Protein AF-A0A920VRY3-F1 (afdb_monomer)

pLDDT: mean 87.53, std 12.29, range [47.41, 96.44]

Solvent-accessible surface area (backbone atoms only — not comparable to full-atom values): 3891 Å² total; per-residue (Å²): 136,81,67,88,89,72,47,63,68,56,52,55,41,53,74,50,40,42,87,93,55,79,85,88,71,87,83,47,68,58,99,83,41,76,46,77,88,43,52,44,71,59,40,38,75,74,68,55,67,85,80,83,80,81,82,128

Secondary structure (DSSP, 8-state):
-PPTTSSHHHHHHHHTT-TT----S---EETTEE-TT--HHHHHHTT---------

Foldseek 3Di:
DDDPPPCPVVVLCQLLQPPVDADPDDFDDDVRDTCRPPHNVRSVVSVSDDDDDPDD

Sequence (56 aa):
MGPNGSGKSTLANVLMGRPDYEITDGDILVDGESIAELRPDQRAHLGLFFGFSVSS

Structure (mmCIF, N/CA/C/O backbone):
data_AF-A0A920VRY3-F1
#
_entry.id   AF-A0A920VRY3-F1
#
loop_
_atom_site.group_PDB
_atom_site.id
_atom_site.type_symbol
_atom_site.label_atom_id
_atom_site.label_alt_id
_atom_site.label_comp_id
_atom_site.label_asym_id
_atom_site.label_entity_id
_atom_site.label_seq_id
_atom_site.pdbx_PDB_ins_code
_atom_site.Cartn_x
_atom_site.Cartn_y
_atom_site.Cartn_z
_atom_site.occupancy
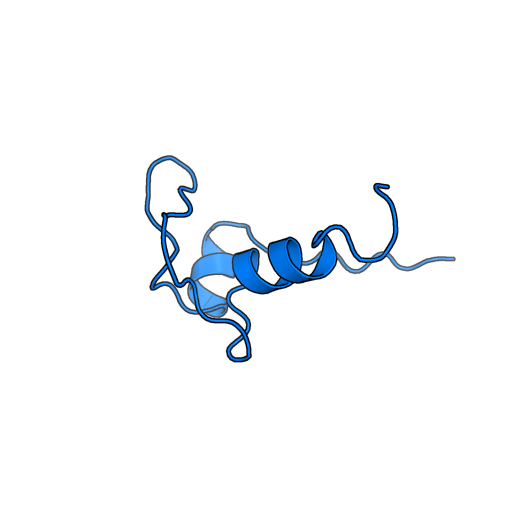_atom_site.B_iso_or_equiv
_atom_site.auth_seq_id
_atom_site.auth_comp_id
_atom_site.auth_asym_id
_atom_site.auth_atom_id
_atom_site.pdbx_PDB_model_num
ATOM 1 N N . MET A 1 1 ? 15.236 5.008 10.769 1.00 75.50 1 MET A N 1
ATOM 2 C CA . MET A 1 1 ? 15.375 3.904 9.790 1.00 75.50 1 MET A CA 1
ATOM 3 C C . MET A 1 1 ? 15.520 2.595 10.557 1.00 75.50 1 MET A C 1
ATOM 5 O O . MET A 1 1 ? 16.471 2.477 11.313 1.00 75.50 1 MET A O 1
ATOM 9 N N . GLY A 1 2 ? 14.577 1.653 10.443 1.00 81.81 2 GLY A N 1
ATOM 10 C CA . GLY A 1 2 ? 14.713 0.322 11.070 1.00 81.81 2 GLY A CA 1
ATOM 11 C C . GLY A 1 2 ? 15.731 -0.585 10.348 1.00 81.81 2 GLY A C 1
ATOM 12 O O . GLY A 1 2 ? 16.136 -0.256 9.231 1.00 81.81 2 GLY A O 1
ATOM 13 N N . PRO A 1 3 ? 16.122 -1.733 10.930 1.00 91.19 3 PRO A N 1
ATOM 14 C CA . PRO A 1 3 ? 17.172 -2.609 10.395 1.00 91.19 3 PRO A CA 1
ATOM 15 C C . PRO A 1 3 ? 16.807 -3.223 9.036 1.00 91.19 3 PRO A C 1
ATOM 17 O O . PRO A 1 3 ? 15.630 -3.398 8.719 1.00 91.19 3 PRO A O 1
ATOM 20 N N . ASN A 1 4 ? 17.799 -3.552 8.205 1.00 90.62 4 ASN A N 1
ATOM 21 C CA . ASN A 1 4 ? 17.566 -4.231 6.924 1.00 90.62 4 ASN A CA 1
ATOM 22 C C . ASN A 1 4 ? 16.843 -5.570 7.130 1.00 90.62 4 ASN A C 1
ATOM 24 O O . ASN A 1 4 ? 17.048 -6.243 8.133 1.00 90.62 4 ASN A O 1
ATOM 28 N N . GLY A 1 5 ? 15.951 -5.924 6.201 1.00 90.44 5 GLY A N 1
ATOM 29 C CA . GLY A 1 5 ? 15.127 -7.135 6.307 1.00 90.44 5 GLY A CA 1
ATOM 30 C C . GLY A 1 5 ? 13.878 -7.009 7.189 1.00 90.44 5 GLY A C 1
ATOM 31 O O . GLY A 1 5 ? 13.026 -7.882 7.139 1.00 90.44 5 GLY A O 1
ATOM 32 N N . SER A 1 6 ? 13.677 -5.904 7.919 1.00 92.75 6 SER A N 1
ATOM 33 C CA . SER A 1 6 ? 12.505 -5.720 8.799 1.00 92.75 6 SER A CA 1
ATOM 34 C C . SER A 1 6 ? 11.175 -5.413 8.078 1.00 92.75 6 SER A C 1
ATOM 36 O O . SER A 1 6 ? 10.267 -4.858 8.688 1.00 92.75 6 SER A O 1
ATOM 38 N N . GLY A 1 7 ? 11.082 -5.631 6.763 1.00 92.38 7 GLY A N 1
ATOM 39 C CA . GLY A 1 7 ? 9.851 -5.414 5.987 1.00 92.38 7 GLY A CA 1
ATOM 40 C C . GLY A 1 7 ? 9.514 -3.966 5.597 1.00 92.38 7 GLY A C 1
ATOM 41 O O . GLY A 1 7 ? 8.517 -3.754 4.927 1.00 92.38 7 GLY A O 1
ATOM 42 N N . LYS A 1 8 ? 10.333 -2.958 5.933 1.00 92.88 8 LYS A N 1
ATOM 43 C CA . LYS A 1 8 ? 10.036 -1.535 5.614 1.00 92.88 8 LYS A CA 1
ATOM 44 C C . LYS A 1 8 ? 9.773 -1.279 4.128 1.00 92.88 8 LYS A C 1
ATOM 46 O O . LYS A 1 8 ? 8.808 -0.611 3.780 1.00 92.88 8 LYS A O 1
ATOM 51 N N . SER A 1 9 ? 10.640 -1.804 3.260 1.00 91.75 9 SER A N 1
ATOM 52 C CA . SER A 1 9 ? 10.495 -1.648 1.811 1.00 91.75 9 SER A CA 1
ATOM 53 C C . SER A 1 9 ? 9.292 -2.428 1.289 1.00 91.75 9 SER A C 1
ATOM 55 O O . SER A 1 9 ? 8.585 -1.929 0.425 1.00 91.75 9 SER A O 1
ATOM 57 N N . THR A 1 10 ? 9.020 -3.609 1.856 1.00 93.75 10 THR A N 1
ATOM 58 C CA . THR A 1 10 ? 7.809 -4.388 1.567 1.00 93.75 10 THR A CA 1
ATOM 59 C C . THR A 1 10 ? 6.557 -3.591 1.920 1.00 93.75 10 THR A C 1
ATOM 61 O O . THR A 1 10 ? 5.709 -3.404 1.059 1.00 93.75 10 THR A O 1
ATOM 64 N N . LEU A 1 11 ? 6.475 -3.039 3.134 1.00 92.75 11 LEU A N 1
ATOM 65 C CA . LEU A 1 11 ? 5.352 -2.209 3.569 1.00 92.75 11 LEU A CA 1
ATOM 66 C C . LEU A 1 11 ? 5.157 -1.004 2.642 1.00 92.75 11 LEU A C 1
ATOM 68 O O . LEU A 1 11 ? 4.049 -0.757 2.181 1.00 92.75 11 LEU A O 1
ATOM 72 N N . ALA A 1 12 ? 6.234 -0.287 2.315 1.00 91.50 12 ALA A N 1
ATOM 73 C CA . ALA A 1 12 ? 6.162 0.855 1.410 1.00 91.50 12 ALA A CA 1
ATOM 74 C C . ALA A 1 12 ? 5.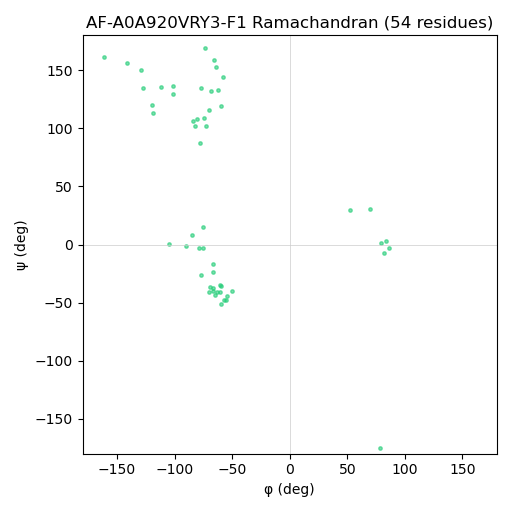660 0.455 0.008 1.00 91.50 12 ALA A C 1
ATOM 76 O O . ALA A 1 12 ? 4.831 1.148 -0.574 1.00 91.50 12 ALA A O 1
ATOM 77 N N . ASN A 1 13 ? 6.115 -0.684 -0.518 1.00 92.31 13 ASN A N 1
ATOM 78 C CA . ASN A 1 13 ? 5.679 -1.216 -1.808 1.00 92.31 13 ASN A CA 1
ATOM 79 C C . ASN A 1 13 ? 4.199 -1.642 -1.807 1.00 92.31 13 ASN A C 1
ATOM 81 O O . ASN A 1 13 ? 3.493 -1.366 -2.778 1.00 92.31 13 ASN A O 1
ATOM 85 N N . VAL A 1 14 ? 3.731 -2.266 -0.722 1.00 94.50 14 VAL A N 1
ATOM 86 C CA . VAL A 1 14 ? 2.324 -2.659 -0.534 1.00 94.50 14 VAL A CA 1
ATOM 87 C C . VAL A 1 14 ? 1.420 -1.428 -0.447 1.00 94.50 14 VAL A C 1
ATOM 89 O O . VAL A 1 14 ? 0.383 -1.385 -1.107 1.00 94.50 14 VAL A O 1
ATOM 92 N N . LEU A 1 15 ? 1.819 -0.389 0.299 1.00 92.88 15 LEU A N 1
ATOM 93 C CA . LEU A 1 15 ? 1.069 0.873 0.382 1.00 92.88 15 LEU A CA 1
ATOM 94 C C . LEU A 1 15 ? 0.917 1.542 -0.992 1.00 92.88 15 LEU A C 1
ATOM 96 O O . LEU A 1 15 ? -0.149 2.071 -1.297 1.00 92.88 15 LEU A O 1
ATOM 100 N N . MET A 1 16 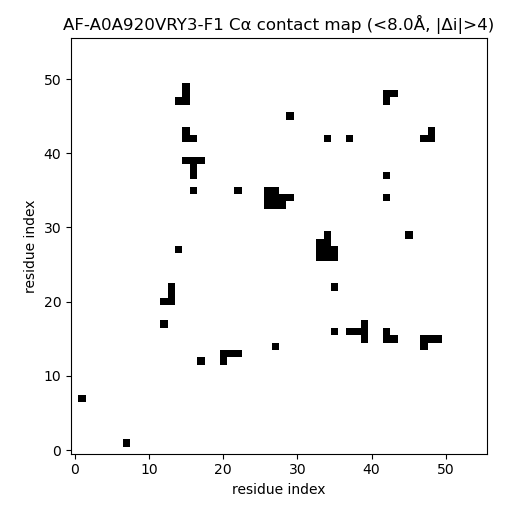? 1.936 1.444 -1.848 1.00 91.31 16 MET A N 1
ATOM 101 C CA . MET A 1 16 ? 1.926 1.989 -3.213 1.00 91.31 16 MET A CA 1
ATOM 102 C C . MET A 1 16 ? 1.155 1.125 -4.229 1.00 91.31 16 MET A C 1
ATOM 104 O O . MET A 1 16 ? 1.044 1.511 -5.390 1.00 91.31 16 MET A O 1
ATOM 108 N N . GLY A 1 17 ? 0.631 -0.038 -3.824 1.00 92.06 17 GLY A N 1
ATOM 109 C CA . GLY A 1 17 ? -0.140 -0.928 -4.697 1.00 92.06 17 GLY A CA 1
ATOM 110 C C . GLY A 1 17 ? 0.694 -1.617 -5.782 1.00 92.06 17 GLY A C 1
ATOM 111 O O . GLY A 1 17 ? 0.195 -1.854 -6.881 1.00 92.06 17 GLY A O 1
ATOM 112 N N . ARG A 1 18 ? 1.981 -1.903 -5.527 1.00 91.69 18 ARG A N 1
ATOM 113 C CA . ARG A 1 18 ? 2.826 -2.585 -6.523 1.00 91.69 18 ARG A CA 1
ATOM 114 C C . ARG A 1 18 ? 2.274 -3.982 -6.842 1.00 91.69 18 ARG A C 1
ATOM 116 O O . ARG A 1 18 ? 2.038 -4.738 -5.906 1.00 91.69 18 ARG A O 1
ATOM 123 N N . PRO A 1 19 ? 2.172 -4.362 -8.131 1.00 89.81 19 PRO A N 1
ATOM 124 C CA . PRO A 1 19 ? 1.549 -5.622 -8.546 1.00 89.81 19 PRO A CA 1
ATOM 125 C C . PRO A 1 19 ? 2.326 -6.873 -8.107 1.00 89.81 19 PRO A C 1
ATOM 127 O O . PRO A 1 19 ? 1.765 -7.959 -8.091 1.00 89.81 19 PRO A O 1
ATOM 130 N N . ASP A 1 20 ? 3.600 -6.725 -7.729 1.00 93.12 20 ASP A N 1
ATOM 131 C CA . ASP A 1 20 ? 4.447 -7.824 -7.246 1.00 93.12 20 ASP A CA 1
ATOM 132 C C . ASP A 1 20 ? 4.118 -8.258 -5.802 1.00 93.12 20 ASP A C 1
ATOM 134 O O . ASP A 1 20 ? 4.763 -9.162 -5.268 1.00 93.12 20 ASP A O 1
ATOM 138 N N . TYR A 1 21 ? 3.173 -7.583 -5.137 1.00 93.06 21 TYR A N 1
ATOM 139 C CA . TYR A 1 21 ? 2.813 -7.825 -3.744 1.00 93.06 21 TYR A CA 1
ATOM 140 C C . TYR A 1 21 ? 1.311 -8.052 -3.593 1.00 93.06 21 TYR A C 1
ATOM 142 O O . TYR A 1 21 ? 0.500 -7.280 -4.097 1.00 93.06 21 TYR A O 1
ATOM 150 N N . GLU A 1 22 ? 0.963 -9.076 -2.821 1.00 91.69 22 GLU A N 1
ATOM 151 C CA . GLU A 1 22 ? -0.409 -9.433 -2.472 1.00 91.69 22 GLU A CA 1
ATOM 152 C C . GLU A 1 22 ? -0.645 -9.171 -0.979 1.00 91.69 22 GLU A C 1
ATOM 154 O O . GLU A 1 22 ? 0.197 -9.506 -0.138 1.00 91.69 22 GLU A O 1
ATOM 159 N N . ILE A 1 23 ? -1.782 -8.558 -0.643 1.00 94.06 23 ILE A N 1
ATOM 160 C CA . ILE A 1 23 ? -2.236 -8.424 0.745 1.00 94.06 23 ILE A CA 1
ATOM 161 C C . ILE A 1 23 ? -2.926 -9.737 1.106 1.00 94.06 23 ILE A C 1
ATOM 163 O O . ILE A 1 23 ? -4.054 -9.984 0.699 1.00 94.06 23 ILE A O 1
ATOM 167 N N . THR A 1 24 ? -2.232 -10.599 1.843 1.00 95.25 24 THR A N 1
ATOM 168 C CA . THR A 1 24 ? -2.759 -11.925 2.201 1.00 95.25 24 THR A CA 1
ATOM 169 C C . THR A 1 24 ? -3.794 -11.882 3.323 1.00 95.25 24 THR A C 1
ATOM 171 O O . THR A 1 24 ? -4.588 -12.806 3.453 1.00 95.25 24 THR A O 1
ATOM 174 N N . ASP A 1 25 ? -3.728 -10.860 4.180 1.00 96.44 25 ASP A N 1
ATOM 175 C CA . ASP A 1 25 ? -4.634 -10.646 5.310 1.00 96.44 25 ASP A CA 1
ATOM 176 C C . ASP A 1 25 ? -4.569 -9.179 5.773 1.00 96.44 25 ASP A C 1
ATOM 178 O O . ASP A 1 25 ? -3.594 -8.469 5.497 1.00 96.44 25 ASP A O 1
ATOM 182 N N . GLY A 1 26 ? -5.584 -8.748 6.520 1.00 96.00 26 GLY A N 1
ATOM 183 C CA . GLY A 1 26 ? -5.717 -7.390 7.039 1.00 96.00 26 GLY A CA 1
ATOM 184 C C . GLY A 1 26 ? -6.208 -6.374 6.006 1.00 96.00 26 GLY A C 1
ATOM 185 O O . GLY A 1 26 ? -6.561 -6.709 4.879 1.00 96.00 26 GLY A O 1
ATOM 186 N N . ASP A 1 27 ? -6.245 -5.109 6.421 1.00 96.19 27 ASP A N 1
ATOM 187 C CA . ASP A 1 27 ? -6.703 -3.996 5.591 1.00 96.19 27 ASP A CA 1
ATOM 188 C C . ASP A 1 27 ? -5.834 -2.754 5.829 1.00 96.19 27 ASP A C 1
ATOM 190 O O . ASP A 1 27 ? -5.192 -2.604 6.875 1.00 96.19 27 ASP A O 1
ATOM 194 N N . ILE A 1 28 ? -5.809 -1.860 4.846 1.00 95.25 28 ILE A N 1
ATOM 195 C CA . ILE A 1 28 ? -5.123 -0.576 4.917 1.00 95.25 28 ILE A CA 1
ATOM 196 C C . ILE A 1 28 ? -6.175 0.507 4.747 1.00 95.25 28 ILE A C 1
ATOM 198 O O . ILE A 1 28 ? -6.744 0.660 3.668 1.00 95.25 28 ILE A O 1
ATOM 202 N N . LEU A 1 29 ? -6.391 1.276 5.812 1.00 95.19 29 LEU A N 1
ATOM 203 C CA . LEU A 1 29 ? -7.345 2.376 5.817 1.00 95.19 29 LEU A CA 1
ATOM 204 C C . LEU A 1 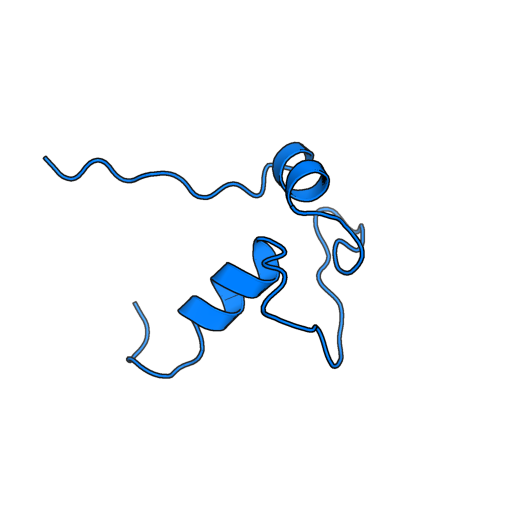29 ? -6.625 3.714 5.653 1.00 95.19 29 LEU A C 1
ATOM 206 O O . LEU A 1 29 ? -5.690 4.019 6.399 1.00 95.19 29 LEU A O 1
ATOM 210 N N . VAL A 1 30 ? -7.099 4.525 4.714 1.00 93.06 30 VAL A N 1
ATOM 211 C CA . VAL A 1 30 ? -6.715 5.930 4.541 1.00 93.06 30 VAL A CA 1
ATOM 212 C C . VAL A 1 30 ? -7.978 6.750 4.709 1.00 93.06 30 VAL A C 1
ATOM 214 O O . VAL A 1 30 ? -8.959 6.512 4.017 1.00 93.06 30 VAL A O 1
ATOM 217 N N . ASP A 1 31 ? -7.985 7.649 5.692 1.00 90.88 31 ASP A N 1
ATOM 218 C CA . ASP A 1 31 ? -9.166 8.446 6.051 1.00 90.88 31 ASP A CA 1
ATOM 219 C C . ASP A 1 31 ? -10.439 7.607 6.303 1.00 90.88 31 ASP A C 1
ATOM 221 O O . ASP A 1 31 ? -11.564 8.059 6.115 1.00 90.88 31 ASP A O 1
ATOM 225 N N . GLY A 1 32 ? -10.255 6.369 6.779 1.00 95.06 32 GLY A N 1
ATOM 226 C CA . GLY A 1 32 ? -11.338 5.425 7.067 1.00 95.06 32 GLY A CA 1
ATOM 227 C C . GLY A 1 32 ? -11.798 4.587 5.871 1.00 95.06 32 GLY A C 1
ATOM 228 O O . GLY A 1 32 ? -12.631 3.703 6.059 1.00 95.06 32 GLY A O 1
ATOM 229 N N . GLU A 1 33 ? -11.243 4.803 4.678 1.00 94.12 33 GLU A N 1
ATOM 230 C CA . GLU A 1 33 ? -11.551 4.022 3.479 1.00 94.12 33 GLU A CA 1
ATOM 231 C C . GLU A 1 33 ? -10.465 2.984 3.188 1.00 94.12 33 GLU A C 1
ATOM 233 O O . GLU A 1 33 ? -9.267 3.271 3.267 1.00 94.12 33 GLU A O 1
ATOM 238 N N . SER A 1 34 ? -10.886 1.765 2.841 1.00 96.12 34 SER A N 1
ATOM 239 C CA . SER A 1 34 ? -9.965 0.703 2.435 1.00 96.12 34 SER A CA 1
ATOM 240 C C . SER A 1 34 ? -9.315 1.035 1.100 1.00 96.12 34 SER A C 1
ATOM 242 O O . SER A 1 34 ? -9.992 1.361 0.122 1.00 96.12 34 SER A O 1
ATOM 244 N N . ILE A 1 35 ? -7.992 0.889 1.048 1.00 95.62 35 ILE A N 1
ATOM 245 C CA . ILE A 1 35 ? -7.224 1.027 -0.190 1.00 95.62 35 ILE A CA 1
ATOM 246 C C . ILE A 1 35 ? -6.763 -0.314 -0.765 1.00 95.62 35 ILE A C 1
ATOM 248 O O . ILE A 1 35 ? -6.078 -0.308 -1.788 1.00 95.62 35 ILE A O 1
ATOM 252 N N . ALA A 1 36 ? -7.085 -1.449 -0.131 1.00 94.75 36 ALA A N 1
ATOM 253 C CA . ALA A 1 36 ? -6.528 -2.761 -0.477 1.00 94.75 36 ALA A CA 1
ATOM 254 C C . ALA A 1 36 ? -6.728 -3.113 -1.963 1.00 94.75 36 ALA A C 1
ATOM 256 O O . ALA A 1 36 ? -5.769 -3.470 -2.644 1.00 94.75 36 ALA A O 1
ATOM 257 N N . GLU A 1 37 ? -7.930 -2.860 -2.479 1.00 93.38 37 GLU A N 1
ATOM 258 C CA . GLU A 1 37 ? -8.340 -3.132 -3.866 1.00 93.38 37 GLU A CA 1
ATOM 259 C C . GLU A 1 37 ? -8.087 -1.960 -4.832 1.00 93.38 37 GLU A C 1
ATOM 261 O O . GLU A 1 37 ? -8.373 -2.044 -6.028 1.00 93.38 37 GLU A O 1
ATOM 266 N N . LEU A 1 38 ? -7.570 -0.830 -4.338 1.00 94.56 38 LEU A N 1
ATOM 267 C CA . LEU A 1 38 ? -7.299 0.328 -5.183 1.00 94.56 38 LEU A CA 1
ATOM 268 C C . LEU A 1 38 ? -6.027 0.119 -5.998 1.00 94.56 38 LEU A C 1
ATOM 270 O O . LEU A 1 38 ? -4.971 -0.241 -5.467 1.00 94.56 38 LEU A O 1
ATOM 274 N N . ARG A 1 39 ? -6.103 0.447 -7.286 1.00 93.31 39 ARG A N 1
ATOM 275 C CA . ARG A 1 39 ? -4.941 0.504 -8.175 1.00 93.31 39 ARG A CA 1
ATOM 276 C C . ARG A 1 39 ? -3.977 1.630 -7.763 1.00 93.31 39 ARG A C 1
ATOM 278 O O . ARG A 1 39 ? -4.409 2.610 -7.149 1.00 93.31 39 ARG A O 1
ATOM 285 N N . PRO A 1 40 ? -2.691 1.566 -8.162 1.00 92.06 40 PRO A N 1
ATOM 286 C CA . PRO A 1 40 ? -1.710 2.616 -7.866 1.00 92.06 40 PRO A CA 1
ATOM 287 C C . PRO A 1 40 ? -2.157 4.042 -8.218 1.00 92.06 40 PRO A C 1
ATOM 289 O O . PRO A 1 40 ? -1.917 4.968 -7.448 1.00 92.06 40 PRO A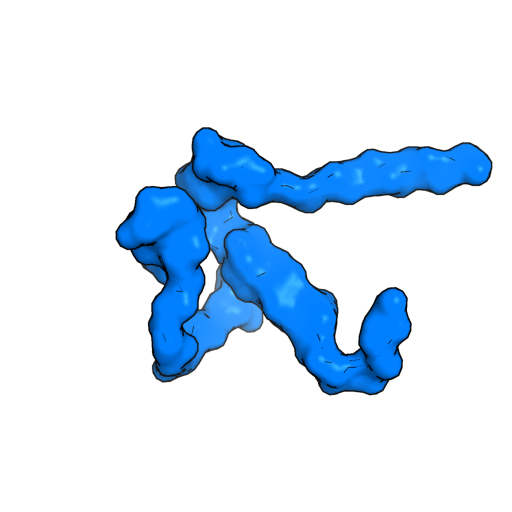 O 1
ATOM 292 N N . ASP A 1 41 ? -2.836 4.230 -9.354 1.00 91.69 41 ASP A N 1
ATOM 293 C CA . ASP A 1 41 ? -3.332 5.537 -9.805 1.00 91.69 41 ASP A CA 1
ATOM 294 C C . ASP A 1 41 ? -4.433 6.097 -8.894 1.00 91.69 41 ASP A C 1
ATOM 296 O O . ASP A 1 41 ? -4.458 7.294 -8.609 1.00 91.69 41 ASP A O 1
ATOM 300 N N . GLN A 1 42 ? -5.305 5.228 -8.383 1.00 93.38 42 GLN A N 1
ATOM 301 C CA . GLN A 1 42 ? -6.357 5.604 -7.439 1.00 93.38 42 GLN A CA 1
ATOM 302 C C . GLN A 1 42 ? -5.759 5.967 -6.076 1.00 93.38 42 GLN A C 1
ATOM 304 O O . GLN A 1 42 ? -6.146 6.969 -5.481 1.00 93.38 42 GLN A O 1
ATOM 309 N N . ARG A 1 43 ? -4.754 5.209 -5.618 1.00 93.56 43 ARG A N 1
ATOM 310 C CA . ARG A 1 43 ? -4.020 5.502 -4.376 1.00 93.56 43 ARG A CA 1
ATOM 311 C C . ARG A 1 43 ? -3.279 6.839 -4.457 1.00 93.56 43 ARG A C 1
ATOM 313 O O . ARG A 1 43 ? -3.340 7.626 -3.518 1.00 93.56 43 ARG A O 1
ATOM 320 N N . ALA A 1 44 ? -2.657 7.151 -5.594 1.00 90.50 44 ALA A N 1
ATOM 321 C CA . ALA A 1 44 ? -2.014 8.449 -5.809 1.00 90.50 44 ALA A CA 1
ATOM 322 C C . ALA A 1 44 ? -3.002 9.624 -5.704 1.00 90.50 44 ALA A C 1
ATOM 324 O O . ALA A 1 44 ? -2.644 10.681 -5.185 1.00 90.50 44 ALA A O 1
ATOM 325 N N . HIS A 1 45 ? -4.254 9.435 -6.135 1.00 90.00 45 HIS A N 1
ATOM 326 C CA . HIS A 1 45 ? -5.314 10.440 -5.998 1.00 90.00 45 HIS A CA 1
ATOM 327 C C . HIS A 1 45 ? -5.715 10.702 -4.535 1.00 90.00 45 HIS A C 1
ATOM 329 O O . HIS A 1 45 ? -6.180 11.793 -4.218 1.00 90.00 45 HIS A O 1
ATOM 335 N N . LEU A 1 46 ? -5.469 9.737 -3.642 1.00 90.00 46 LEU A N 1
ATOM 336 C CA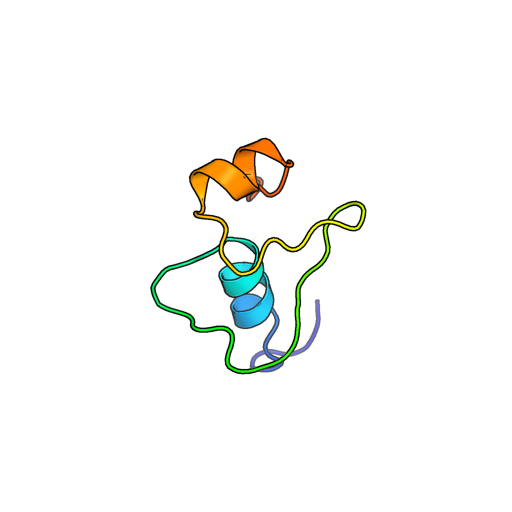 . LEU A 1 46 ? -5.606 9.865 -2.185 1.00 90.00 46 LEU A CA 1
ATOM 337 C C . LEU A 1 46 ? -4.352 10.464 -1.515 1.00 90.00 46 LEU A C 1
ATOM 339 O O . LEU A 1 46 ? -4.235 10.466 -0.294 1.00 90.00 46 LEU A O 1
ATOM 343 N N . GLY A 1 47 ? -3.374 10.941 -2.293 1.00 86.44 47 GLY A N 1
ATOM 344 C CA . GLY A 1 47 ? -2.134 11.530 -1.775 1.00 86.44 47 GLY A CA 1
ATOM 345 C C . GLY A 1 47 ? -1.042 10.517 -1.409 1.00 86.44 47 GLY A C 1
ATOM 346 O O . GLY A 1 47 ? 0.033 10.917 -0.957 1.00 86.44 47 GLY A O 1
ATOM 347 N N . LEU A 1 48 ? -1.259 9.218 -1.643 1.00 86.00 48 LEU A N 1
ATOM 348 C CA . LEU A 1 48 ? -0.230 8.181 -1.511 1.00 86.00 48 LEU A CA 1
ATOM 349 C C . LEU A 1 48 ? 0.691 8.192 -2.734 1.00 86.00 48 LEU A C 1
ATOM 351 O O . LEU A 1 48 ? 0.480 7.468 -3.705 1.00 86.00 48 LEU A O 1
ATOM 355 N N . PHE A 1 4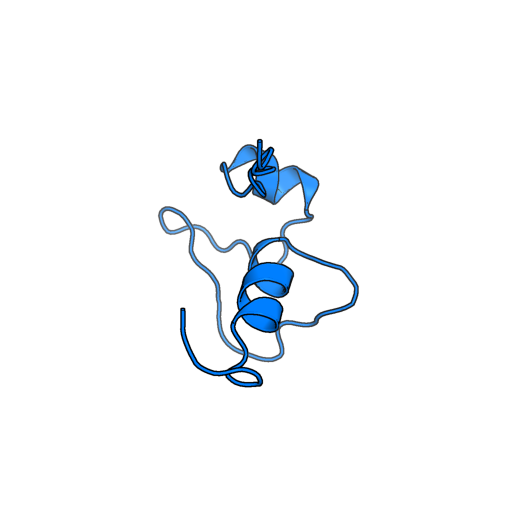9 ? 1.735 9.017 -2.683 1.00 77.69 49 PHE A N 1
ATOM 356 C CA . PHE A 1 49 ? 2.773 9.064 -3.712 1.00 77.69 49 PHE A CA 1
ATOM 357 C C . PHE A 1 49 ? 4.174 8.974 -3.099 1.00 77.69 49 PHE A C 1
ATOM 359 O O . PHE A 1 49 ? 4.421 9.414 -1.975 1.00 77.69 49 PHE A O 1
ATOM 366 N N . PHE A 1 50 ? 5.114 8.399 -3.852 1.00 68.69 50 PHE A N 1
ATOM 367 C CA . PHE A 1 50 ? 6.517 8.357 -3.455 1.00 68.69 50 PHE A CA 1
ATOM 368 C C . PHE A 1 50 ? 7.212 9.661 -3.852 1.00 68.69 50 PHE A C 1
ATOM 370 O O . PHE A 1 50 ? 7.518 9.880 -5.024 1.00 68.69 50 PHE A O 1
ATOM 377 N N . GLY A 1 51 ? 7.495 10.512 -2.866 1.00 65.25 51 GLY A N 1
ATOM 378 C CA . GLY A 1 51 ? 8.360 11.671 -3.057 1.00 65.25 51 GLY A CA 1
ATOM 379 C C . GLY A 1 51 ? 9.749 11.241 -3.521 1.00 65.25 51 GLY A C 1
ATOM 380 O O . GLY A 1 51 ? 10.445 10.512 -2.815 1.00 65.25 51 GLY A O 1
ATOM 381 N N . PHE A 1 52 ? 10.165 11.697 -4.703 1.00 57.22 52 PHE A N 1
ATOM 382 C CA . PHE A 1 52 ? 11.565 11.615 -5.104 1.00 57.22 52 PHE A CA 1
ATOM 383 C C . PHE A 1 52 ? 12.366 12.593 -4.247 1.00 57.22 52 PHE A C 1
ATOM 385 O O . PHE A 1 52 ? 12.178 13.805 -4.339 1.00 57.22 52 PHE A O 1
ATOM 392 N N . SER A 1 53 ? 13.272 12.072 -3.423 1.00 55.31 53 SER A N 1
ATOM 393 C CA . SER A 1 53 ? 14.302 12.909 -2.817 1.00 55.31 53 SER A CA 1
ATOM 394 C C . SER A 1 53 ? 15.403 13.107 -3.854 1.00 55.31 53 SER A C 1
ATOM 396 O O . SER A 1 53 ? 16.128 12.164 -4.179 1.00 55.31 53 SER A O 1
ATOM 398 N N . VAL A 1 54 ? 15.515 14.314 -4.411 1.00 47.41 54 VAL A N 1
ATOM 399 C CA . VAL A 1 54 ? 16.727 14.716 -5.131 1.00 47.41 54 VAL A CA 1
ATOM 400 C C . VAL A 1 54 ? 17.788 14.946 -4.066 1.00 47.41 54 VAL A C 1
ATOM 402 O O . VAL A 1 54 ? 17.763 15.951 -3.362 1.00 47.41 54 VAL A O 1
ATOM 405 N N . SER A 1 55 ? 18.692 13.983 -3.906 1.00 53.81 55 SE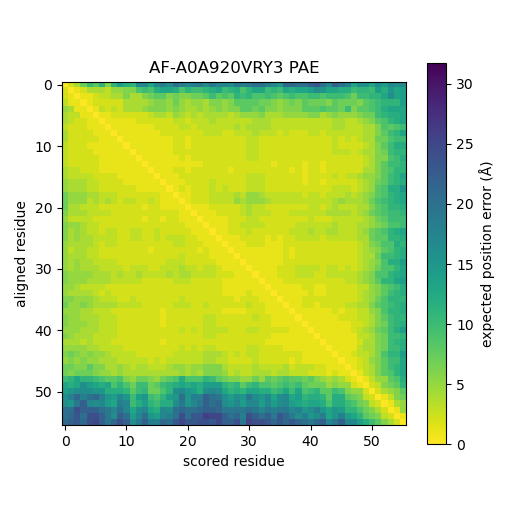R A N 1
ATOM 406 C CA . SER A 1 55 ? 19.904 14.211 -3.128 1.00 53.81 55 SER A CA 1
ATOM 407 C C . SER A 1 55 ? 20.834 15.074 -3.979 1.00 53.81 55 SER A C 1
ATOM 409 O O . SER A 1 55 ? 21.337 14.601 -4.998 1.00 53.81 55 SER A O 1
ATOM 411 N N . SER A 1 56 ? 21.011 16.336 -3.590 1.00 53.50 56 SER A N 1
ATOM 412 C CA . SER A 1 56 ? 22.191 17.135 -3.945 1.00 53.50 56 SER A CA 1
ATOM 413 C C . SER A 1 56 ? 23.370 16.746 -3.067 1.00 53.50 56 SER A C 1
ATOM 415 O O . SER A 1 56 ? 23.110 16.547 -1.856 1.00 53.50 56 SER A O 1
#

Radius of gyration: 12.55 Å; Cα contacts (8 Å, |Δi|>4): 36; chains: 1; bounding box: 34×29×21 Å

Nea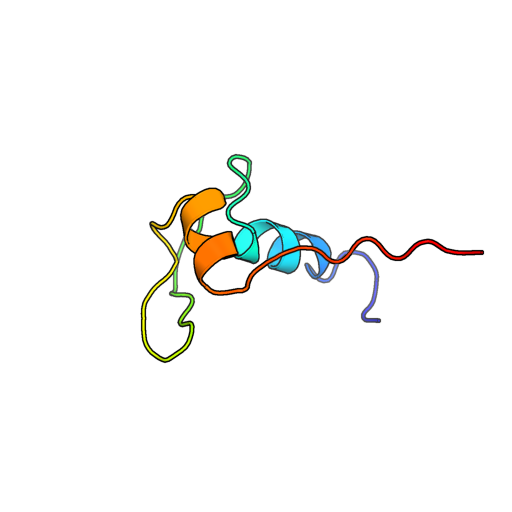rest PDB structures (foldseek):
  2d2f-assembly1_A  TM=8.451E-01  e=3.183E-03  Thermus thermophilus HB8
  6yir-assembly1_A  TM=8.975E-01  e=2.433E-02  Bacillus subtilis subsp. subtilis str. 168
  2it1-assembly1_B  TM=8.394E-01  e=3.025E-02  Pyrococcus horikoshii
  1z47-assembly1_B-2  TM=8.380E-01  e=5.029E-02  Alicyclobacillus acidocaldarius

Mean predicted aligned error: 5.1 Å